Protein AF-A0A117SUA2-F1 (afdb_monomer)

Sequence (111 aa):
MLLMPLYMLAGLMVLIHVFGSYLGFRGLAVPRRIGVIISIYESLFYFIVLLVLYGSPITALLIAFALIHWAGAYAYIKGYLGKHSSRTRLRMYGLYEAVELSFILIILLYL

Nearest PDB structures (foldseek):
  8a3k-assembly1_UNK  TM=5.990E-01  e=7.443E+00  synthetic construct
  2rld-assembly1_B  TM=5.486E-01  e=8.249E+00  Bacteroides thetaiotaomicron VPI-5482

pLDDT: mean 85.17, std 9.16, range [57.06, 97.19]

Radius of gyration: 14.44 Å; Cα contacts (8 Å, |Δi|>4): 107; chains: 1; bounding box: 34×22×39 Å

Secondary structure (DSSP, 8-state):
-TTHHHHHHHHHHHHHHHHHHHHHHTT-SSSTTHHHHHHHHHHHHHHHHHHS-TTSTHHHHHHHHHHHHHHHHHHHHHTTTTTTS-HHHHHHHHHHHHHHHHHHHHHHHT-

Foldseek 3Di:
DLCPLLLVLLVVQLVVLVVQLVCLCVVNDPPNPVSNVVSVVSNVLSVVLNVDDPDDCNLVVLVVLLVVLVVQLVCLQVCVVVVPDPNVVSNVSSVVSVVVSVSSVSSSVSD

Structure (mmCIF, N/CA/C/O backbone):
data_AF-A0A117SUA2-F1
#
_entry.id   AF-A0A117SUA2-F1
#
loop_
_atom_site.group_PDB
_atom_site.id
_atom_site.type_symbol
_atom_site.label_atom_id
_atom_site.label_alt_id
_atom_site.label_comp_id
_atom_site.label_asym_id
_atom_site.label_entity_id
_atom_site.label_seq_id
_atom_site.pdbx_PDB_ins_code
_atom_site.Cartn_x
_atom_site.Cartn_y
_atom_site.Cartn_z
_atom_site.occupancy
_atom_site.B_iso_or_equiv
_atom_site.auth_seq_id
_atom_site.auth_comp_id
_atom_site.auth_asym_id
_atom_site.auth_atom_id
_atom_site.pdbx_PDB_model_num
ATOM 1 N N . MET A 1 1 ? 10.126 9.400 -21.442 1.00 57.06 1 MET A N 1
ATOM 2 C CA . MET A 1 1 ? 9.281 10.253 -20.568 1.00 57.06 1 MET A CA 1
ATOM 3 C C . MET A 1 1 ? 8.140 9.502 -19.870 1.00 57.06 1 MET A C 1
ATOM 5 O O . MET A 1 1 ? 7.681 9.999 -18.855 1.00 57.06 1 MET A O 1
ATOM 9 N N . LEU A 1 2 ? 7.717 8.312 -20.328 1.00 66.06 2 LEU A N 1
ATOM 10 C CA . LEU A 1 2 ? 6.589 7.565 -19.733 1.00 66.06 2 LEU A CA 1
ATOM 11 C C . LEU A 1 2 ? 6.882 6.870 -18.384 1.00 66.06 2 LEU A C 1
ATOM 13 O O . LEU A 1 2 ? 5.948 6.513 -17.684 1.00 66.06 2 LEU A O 1
ATOM 17 N N . LEU A 1 3 ? 8.153 6.718 -17.989 1.00 72.50 3 LEU A N 1
ATOM 18 C CA . LEU A 1 3 ? 8.536 6.046 -16.735 1.00 72.50 3 LEU A CA 1
ATOM 19 C C . LEU A 1 3 ? 8.633 6.991 -15.524 1.00 72.50 3 LEU A C 1
ATOM 21 O O . LEU A 1 3 ? 8.681 6.540 -14.387 1.00 72.50 3 LEU A O 1
ATOM 25 N N . MET A 1 4 ? 8.660 8.312 -15.733 1.00 79.00 4 MET A N 1
ATOM 26 C CA . MET A 1 4 ? 8.769 9.269 -14.623 1.00 79.00 4 MET A CA 1
ATOM 27 C C . MET A 1 4 ? 7.574 9.186 -13.649 1.00 79.00 4 MET A C 1
ATOM 29 O O . MET A 1 4 ? 7.816 9.135 -12.444 1.00 79.00 4 MET A O 1
ATOM 33 N N . PRO A 1 5 ? 6.311 9.076 -14.118 1.00 80.88 5 PRO A N 1
ATOM 34 C CA . PRO A 1 5 ? 5.167 8.861 -13.229 1.00 80.88 5 PRO A CA 1
ATOM 35 C C . PRO A 1 5 ? 5.250 7.550 -12.434 1.00 80.88 5 PRO A C 1
ATOM 37 O O . PRO A 1 5 ? 4.904 7.539 -11.256 1.00 80.88 5 PRO A O 1
ATOM 40 N N . LEU A 1 6 ? 5.758 6.473 -13.050 1.00 82.00 6 LEU A N 1
ATOM 41 C CA . LEU A 1 6 ? 5.981 5.177 -12.400 1.00 82.00 6 LEU A CA 1
ATOM 42 C C . LEU A 1 6 ? 6.937 5.321 -11.207 1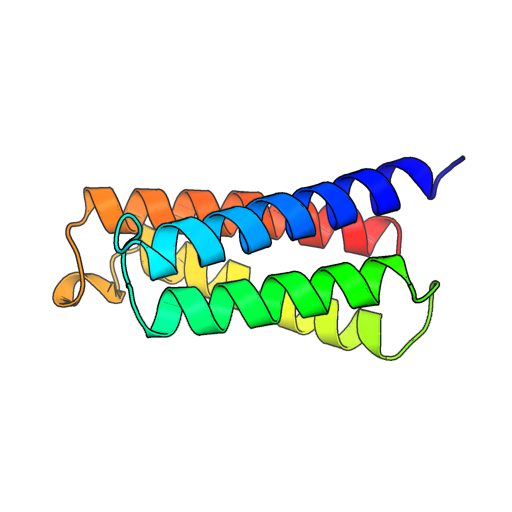.00 82.00 6 LEU A C 1
ATOM 44 O O . LEU A 1 6 ? 6.589 4.940 -10.090 1.00 82.00 6 LEU A O 1
ATOM 48 N N . TYR A 1 7 ? 8.110 5.927 -11.420 1.00 84.50 7 TYR A N 1
ATOM 49 C CA . TYR A 1 7 ? 9.093 6.128 -10.351 1.00 84.50 7 TYR A CA 1
ATOM 50 C C . TYR A 1 7 ? 8.581 7.055 -9.246 1.00 84.50 7 TYR A C 1
ATOM 52 O O . TYR A 1 7 ? 8.840 6.812 -8.069 1.00 84.50 7 TYR A O 1
ATOM 60 N N . MET A 1 8 ? 7.826 8.099 -9.598 1.00 88.00 8 MET A N 1
ATOM 61 C CA . MET A 1 8 ? 7.228 8.997 -8.607 1.00 88.00 8 MET A CA 1
ATOM 62 C C . MET A 1 8 ? 6.199 8.278 -7.733 1.00 88.00 8 MET A C 1
ATOM 64 O O . MET A 1 8 ? 6.229 8.434 -6.514 1.00 88.00 8 MET A O 1
ATOM 68 N N . LEU A 1 9 ? 5.314 7.476 -8.331 1.00 88.25 9 LEU A N 1
ATOM 69 C CA . LEU A 1 9 ? 4.293 6.729 -7.595 1.00 88.25 9 LEU A CA 1
ATOM 70 C C . LEU A 1 9 ? 4.908 5.635 -6.727 1.00 88.25 9 LEU A C 1
ATOM 72 O O . LEU A 1 9 ? 4.605 5.571 -5.541 1.00 88.25 9 LEU A O 1
ATOM 76 N N . ALA A 1 10 ? 5.814 4.822 -7.269 1.00 87.31 10 ALA A N 1
ATOM 77 C CA . ALA A 1 10 ? 6.490 3.797 -6.480 1.00 87.31 10 ALA A CA 1
ATOM 78 C C . ALA A 1 10 ? 7.332 4.421 -5.348 1.00 87.31 10 ALA A C 1
ATOM 80 O O . ALA A 1 10 ? 7.293 3.937 -4.219 1.00 87.31 10 ALA A O 1
ATOM 81 N N . GLY A 1 11 ? 8.006 5.551 -5.594 1.00 89.38 11 GLY A N 1
ATOM 82 C CA . GLY A 1 11 ? 8.723 6.309 -4.563 1.00 89.38 11 GLY A CA 1
ATOM 83 C C . GLY A 1 11 ? 7.803 6.862 -3.476 1.00 89.38 11 GLY A C 1
ATOM 84 O O . GLY A 1 11 ? 8.107 6.741 -2.289 1.00 89.38 11 GLY A O 1
ATOM 85 N N . LEU A 1 12 ? 6.648 7.410 -3.859 1.00 92.44 12 LEU A N 1
ATOM 86 C CA . LEU A 1 12 ? 5.624 7.849 -2.914 1.00 92.44 12 LEU A CA 1
ATOM 87 C C . LEU A 1 12 ? 5.120 6.680 -2.058 1.00 92.44 12 LEU A C 1
ATOM 89 O O . LEU A 1 12 ? 5.006 6.828 -0.842 1.00 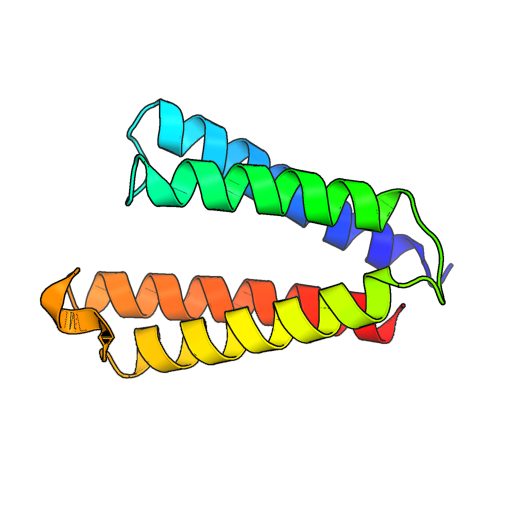92.44 12 LEU A O 1
ATOM 93 N N . MET A 1 13 ? 4.878 5.518 -2.666 1.00 92.19 13 MET A N 1
ATOM 94 C CA . MET A 1 13 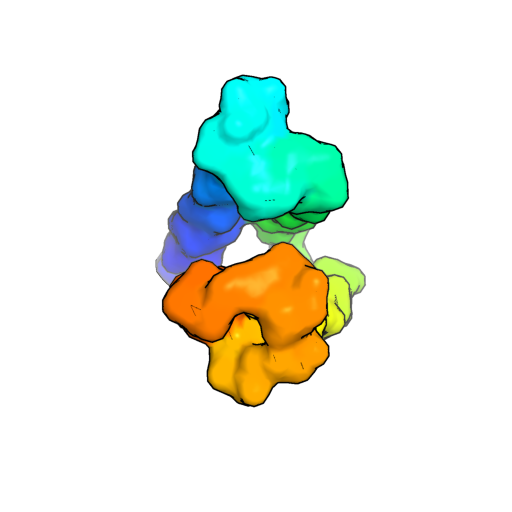? 4.452 4.317 -1.948 1.00 92.19 13 MET A CA 1
ATOM 95 C C . MET A 1 13 ? 5.506 3.861 -0.943 1.00 92.19 13 MET A C 1
ATOM 97 O O . MET A 1 13 ? 5.159 3.612 0.209 1.00 92.19 13 MET A O 1
ATOM 101 N N . VAL A 1 14 ? 6.791 3.847 -1.312 1.00 92.50 14 VAL A N 1
ATOM 102 C CA . VAL A 1 14 ? 7.876 3.580 -0.352 1.00 92.50 14 VAL A CA 1
ATOM 103 C C . VAL A 1 14 ? 7.803 4.550 0.828 1.00 92.50 14 VAL A C 1
ATOM 105 O O . VAL A 1 14 ? 7.832 4.116 1.976 1.00 92.50 14 VAL A O 1
ATOM 108 N N . LEU A 1 15 ? 7.666 5.855 0.579 1.00 92.94 15 LEU A N 1
ATOM 109 C CA . LEU A 1 15 ? 7.633 6.862 1.645 1.00 92.94 15 LEU A CA 1
ATOM 110 C C . LEU A 1 15 ? 6.436 6.694 2.587 1.00 92.94 15 LEU A C 1
ATOM 112 O O . LEU A 1 15 ? 6.614 6.752 3.805 1.00 92.94 15 LEU A O 1
ATOM 116 N N . ILE A 1 16 ? 5.238 6.469 2.042 1.00 91.06 16 ILE A N 1
ATOM 117 C CA . ILE A 1 16 ? 4.017 6.266 2.835 1.00 91.06 16 ILE A CA 1
ATOM 118 C C . ILE A 1 16 ? 4.180 5.051 3.749 1.00 91.06 16 ILE A C 1
ATOM 120 O O . ILE A 1 16 ? 3.897 5.147 4.942 1.00 91.06 16 ILE A O 1
ATOM 124 N N . HIS A 1 17 ? 4.716 3.948 3.231 1.00 90.19 17 HIS A N 1
ATOM 125 C CA . HIS A 1 17 ? 4.886 2.716 3.995 1.00 90.19 17 HIS A CA 1
ATOM 126 C C . HIS A 1 17 ? 6.062 2.773 4.978 1.00 90.19 17 HIS A C 1
ATOM 128 O O . HIS A 1 17 ? 5.975 2.233 6.082 1.00 90.19 17 HIS A O 1
ATOM 134 N N . VAL A 1 18 ? 7.149 3.477 4.663 1.00 90.19 18 VAL A N 1
ATOM 135 C CA . VAL A 1 18 ? 8.234 3.711 5.629 1.00 90.19 18 VAL A CA 1
ATOM 136 C C . VAL A 1 18 ? 7.719 4.565 6.785 1.00 90.19 18 VAL A C 1
ATOM 138 O O . VAL A 1 18 ? 7.949 4.245 7.955 1.00 90.19 18 VAL A O 1
ATOM 141 N N . PHE A 1 19 ? 6.972 5.627 6.478 1.00 88.12 19 PHE A N 1
ATOM 142 C CA . PHE A 1 19 ? 6.383 6.491 7.494 1.00 88.12 19 PHE A CA 1
ATOM 143 C C . PHE A 1 19 ? 5.314 5.758 8.313 1.00 88.12 19 PHE A C 1
ATOM 145 O O . PHE A 1 19 ? 5.314 5.849 9.542 1.00 88.12 19 PHE A O 1
ATOM 152 N N . GLY A 1 20 ? 4.463 4.966 7.660 1.00 82.94 20 GLY A N 1
ATOM 153 C CA . GLY A 1 20 ? 3.481 4.088 8.296 1.00 82.94 20 GLY A CA 1
ATOM 154 C C . GLY A 1 20 ? 4.132 3.096 9.259 1.00 82.94 20 GLY A C 1
ATOM 155 O O . GLY A 1 20 ? 3.719 3.001 10.417 1.00 82.94 20 GLY A O 1
ATOM 156 N N . SER A 1 21 ? 5.221 2.448 8.838 1.00 83.19 21 SER A N 1
ATOM 157 C CA . SER A 1 21 ? 6.025 1.551 9.678 1.00 83.19 21 SER A CA 1
ATOM 158 C C . SER A 1 21 ? 6.590 2.280 10.895 1.00 83.19 21 SER A C 1
ATOM 160 O O . SER A 1 21 ? 6.437 1.820 12.026 1.00 83.19 21 SER A O 1
ATOM 162 N N . TYR A 1 22 ? 7.202 3.449 10.689 1.00 84.69 22 TYR A N 1
ATOM 163 C CA . TYR A 1 22 ? 7.771 4.271 11.758 1.00 84.69 22 TYR A CA 1
ATOM 164 C C . TYR A 1 22 ? 6.718 4.714 12.784 1.00 84.69 22 TYR A C 1
ATOM 166 O O . TYR A 1 22 ? 6.918 4.566 13.994 1.00 84.69 22 TYR A O 1
ATOM 174 N N . LEU A 1 23 ? 5.569 5.212 12.321 1.00 82.69 23 LEU A N 1
ATOM 175 C CA . LEU A 1 23 ? 4.449 5.566 13.193 1.00 82.69 23 LEU A CA 1
ATOM 176 C C . LEU A 1 23 ? 3.880 4.339 13.912 1.00 82.69 23 LEU A C 1
ATOM 178 O O . LEU A 1 23 ? 3.526 4.421 15.092 1.00 82.69 23 LEU A O 1
ATOM 182 N N . GLY A 1 24 ? 3.823 3.192 13.236 1.00 79.00 24 GLY A N 1
ATOM 183 C CA . GLY A 1 24 ? 3.402 1.922 13.815 1.00 79.00 24 GLY A CA 1
ATOM 184 C C . GLY A 1 24 ? 4.331 1.438 14.929 1.00 79.00 24 GLY A C 1
ATOM 185 O O . GLY A 1 24 ? 3.835 1.062 15.993 1.00 79.00 24 GLY A O 1
ATOM 186 N N . PHE A 1 25 ? 5.654 1.552 14.765 1.00 80.94 25 PHE A N 1
ATOM 187 C CA . PHE A 1 25 ? 6.638 1.267 15.821 1.00 80.94 25 PHE A CA 1
ATOM 188 C C . PHE A 1 25 ? 6.478 2.184 17.033 1.00 80.94 25 PHE A C 1
ATOM 190 O O . PHE A 1 25 ? 6.567 1.732 18.173 1.00 80.94 25 PHE A O 1
ATOM 197 N N . ARG A 1 26 ? 6.168 3.465 16.802 1.00 81.88 26 ARG A N 1
ATOM 198 C CA . ARG A 1 26 ? 5.820 4.424 17.868 1.00 81.88 26 ARG A CA 1
ATOM 199 C C . ARG A 1 26 ? 4.448 4.173 18.477 1.00 81.88 26 ARG A C 1
ATOM 201 O O . ARG A 1 26 ? 4.044 4.835 19.430 1.00 81.88 26 ARG A O 1
ATOM 208 N N . GLY A 1 27 ? 3.720 3.211 17.928 1.00 72.62 27 GLY A N 1
ATOM 209 C CA . GLY A 1 27 ? 2.434 2.813 18.427 1.00 72.62 27 GLY A CA 1
ATOM 210 C C . GLY A 1 27 ? 1.317 3.812 18.147 1.00 72.62 27 GLY A C 1
ATOM 211 O O . GLY A 1 27 ? 0.302 3.776 18.846 1.00 72.62 27 GLY A O 1
ATOM 212 N N . LEU A 1 28 ? 1.529 4.682 17.162 1.00 74.19 28 LEU A N 1
ATOM 213 C CA . LEU A 1 28 ? 0.619 5.737 16.720 1.00 74.19 28 LEU A CA 1
ATOM 214 C C . LEU A 1 28 ? -0.286 5.273 15.567 1.00 74.19 28 LEU A C 1
ATOM 216 O O . LEU A 1 28 ? -1.257 5.951 15.251 1.00 74.19 28 LEU A O 1
ATOM 220 N N . ALA A 1 29 ? -0.007 4.103 14.980 1.00 66.44 29 ALA A N 1
ATOM 221 C CA . ALA A 1 29 ? -0.852 3.453 13.983 1.00 66.44 29 ALA A CA 1
ATOM 222 C C . ALA A 1 29 ? -1.500 2.170 14.536 1.00 66.44 29 ALA A C 1
ATOM 224 O O . ALA A 1 29 ? -0.915 1.423 15.327 1.00 66.44 29 ALA A O 1
ATOM 225 N N . VAL A 1 30 ? -2.731 1.907 14.104 1.00 57.47 30 VAL A N 1
ATOM 226 C CA . VAL A 1 30 ? -3.435 0.636 14.324 1.00 57.47 30 VAL A CA 1
ATOM 227 C C . VAL A 1 30 ? -3.258 -0.204 13.049 1.00 57.47 30 VAL A C 1
ATOM 229 O O . VAL A 1 30 ? -3.331 0.374 11.970 1.00 57.47 30 VAL A O 1
ATOM 232 N N . PRO A 1 31 ? -3.038 -1.531 13.098 1.00 64.38 31 PRO A N 1
ATOM 233 C CA . PRO A 1 31 ? -2.633 -2.373 14.224 1.00 64.38 31 PRO A CA 1
ATOM 234 C C . PRO A 1 31 ? -1.098 -2.404 14.413 1.00 64.38 31 PRO A C 1
ATOM 236 O O . PRO A 1 31 ? -0.357 -2.759 13.503 1.00 64.38 31 PRO A O 1
ATOM 239 N N . ARG A 1 32 ? -0.615 -2.120 15.636 1.00 65.88 32 ARG A N 1
ATOM 240 C CA . ARG A 1 32 ? 0.816 -1.903 15.967 1.00 65.88 32 ARG A CA 1
ATOM 241 C C . ARG A 1 32 ? 1.808 -2.991 15.536 1.00 65.88 32 ARG A C 1
ATOM 243 O O . ARG A 1 32 ? 2.962 -2.674 15.302 1.00 65.88 32 ARG A O 1
ATOM 250 N N . ARG A 1 33 ? 1.420 -4.271 15.532 1.00 71.44 33 ARG A N 1
ATOM 251 C CA . ARG A 1 33 ? 2.363 -5.380 15.273 1.00 71.44 33 ARG A CA 1
ATOM 252 C C . ARG A 1 33 ? 2.300 -5.854 13.830 1.00 71.44 33 ARG A C 1
ATOM 254 O O . ARG A 1 33 ? 3.267 -5.724 13.095 1.00 71.44 33 ARG A O 1
ATOM 261 N N . ILE A 1 34 ? 1.141 -6.365 13.428 1.00 78.19 34 ILE A N 1
ATOM 262 C CA . ILE A 1 34 ? 0.946 -6.903 12.079 1.00 78.19 34 ILE A CA 1
ATOM 263 C C . ILE A 1 34 ? 1.027 -5.782 11.037 1.00 78.19 34 ILE A C 1
ATOM 265 O O . ILE A 1 34 ? 1.679 -5.963 10.018 1.00 78.19 34 ILE A O 1
ATOM 269 N N . GLY A 1 35 ? 0.466 -4.603 11.329 1.00 76.50 35 GLY A N 1
ATOM 270 C CA . GLY A 1 35 ? 0.509 -3.462 10.414 1.00 76.50 35 GLY A CA 1
ATOM 271 C C . GLY A 1 35 ? 1.928 -2.960 10.158 1.00 76.50 35 GLY A C 1
ATOM 272 O O . GLY A 1 35 ? 2.242 -2.603 9.035 1.00 76.50 35 GLY A O 1
ATOM 273 N N . VAL A 1 36 ? 2.818 -3.007 11.155 1.00 82.69 36 VAL A N 1
ATOM 274 C CA . VAL A 1 36 ? 4.232 -2.644 10.958 1.00 82.69 36 VAL A CA 1
ATOM 275 C C . VAL A 1 36 ? 4.944 -3.646 10.054 1.00 82.69 36 VAL A C 1
ATOM 277 O O . VAL A 1 36 ? 5.674 -3.238 9.163 1.00 82.69 36 VAL A O 1
ATOM 280 N N . ILE A 1 37 ? 4.724 -4.948 10.254 1.00 85.62 37 ILE A N 1
ATOM 281 C CA . ILE A 1 37 ? 5.345 -5.987 9.416 1.00 85.62 37 ILE A CA 1
ATOM 282 C C . ILE A 1 37 ? 4.881 -5.852 7.963 1.00 85.62 37 ILE A C 1
ATOM 284 O O . ILE A 1 37 ? 5.712 -5.875 7.059 1.00 85.62 37 ILE A O 1
ATOM 288 N N . ILE A 1 38 ? 3.573 -5.672 7.758 1.00 85.19 38 ILE A N 1
ATOM 289 C CA . ILE A 1 38 ? 2.966 -5.444 6.440 1.00 85.19 38 ILE A CA 1
ATOM 290 C C . ILE A 1 38 ? 3.569 -4.193 5.793 1.00 85.19 38 ILE A C 1
ATOM 292 O O . ILE A 1 38 ? 4.116 -4.275 4.700 1.00 85.19 38 ILE A O 1
ATOM 296 N N . SER A 1 39 ? 3.611 -3.084 6.531 1.00 85.50 39 SER A N 1
ATOM 297 C CA . SER A 1 39 ? 4.127 -1.811 6.033 1.00 85.50 39 SER A CA 1
ATOM 298 C C . SER A 1 39 ? 5.629 -1.865 5.702 1.00 85.50 39 SER A C 1
ATOM 300 O O . SER A 1 39 ? 6.073 -1.232 4.745 1.00 85.50 39 SER A O 1
ATOM 302 N N . ILE A 1 40 ? 6.441 -2.642 6.428 1.00 86.94 40 ILE A N 1
ATOM 303 C CA . ILE A 1 40 ? 7.855 -2.867 6.074 1.00 86.94 40 ILE A CA 1
ATOM 304 C C . ILE A 1 40 ? 7.955 -3.699 4.798 1.00 86.94 40 ILE A C 1
ATOM 306 O O . ILE A 1 40 ? 8.723 -3.354 3.900 1.00 86.94 40 ILE A O 1
ATOM 310 N N . TYR A 1 41 ? 7.190 -4.788 4.718 1.00 90.38 41 TYR A N 1
ATOM 311 C CA . TYR A 1 41 ? 7.150 -5.641 3.536 1.00 90.38 41 TYR A CA 1
ATOM 312 C C . TYR A 1 41 ? 6.754 -4.837 2.288 1.00 90.38 41 TYR A C 1
ATOM 314 O O . TYR A 1 41 ? 7.438 -4.915 1.272 1.00 90.38 41 TYR A O 1
ATOM 322 N N . GLU A 1 42 ? 5.724 -3.999 2.385 1.00 89.69 42 GLU A N 1
ATOM 323 C CA . GLU A 1 42 ? 5.274 -3.112 1.310 1.00 89.69 42 GLU A CA 1
ATOM 324 C C . GLU A 1 42 ? 6.336 -2.088 0.921 1.00 89.69 42 GLU A C 1
ATOM 326 O O . GLU A 1 42 ? 6.607 -1.905 -0.265 1.00 89.69 42 GLU A O 1
ATOM 331 N N . SER A 1 43 ? 7.010 -1.480 1.903 1.00 89.31 43 SER A N 1
ATOM 332 C CA . SER A 1 43 ? 8.128 -0.563 1.642 1.00 89.31 43 SER A CA 1
ATOM 333 C C . SER A 1 43 ? 9.215 -1.235 0.801 1.00 89.31 43 SER A C 1
ATOM 335 O O . SER A 1 43 ? 9.685 -0.667 -0.183 1.00 89.31 43 SER A O 1
ATOM 337 N N . LEU A 1 44 ? 9.607 -2.456 1.175 1.00 89.81 44 LEU A N 1
ATOM 338 C CA . LEU A 1 44 ? 10.614 -3.230 0.451 1.00 89.81 44 LEU A CA 1
ATOM 339 C C . LEU A 1 44 ? 10.116 -3.642 -0.933 1.00 89.81 44 LEU A C 1
ATOM 341 O O . LEU A 1 44 ? 10.869 -3.557 -1.900 1.00 89.81 44 LEU A O 1
ATOM 345 N N . PHE A 1 45 ? 8.852 -4.047 -1.041 1.00 89.50 45 PHE A N 1
ATOM 346 C CA . PHE A 1 45 ? 8.241 -4.429 -2.306 1.00 89.50 45 PHE A CA 1
ATOM 347 C C . PHE A 1 45 ? 8.260 -3.272 -3.310 1.00 89.50 45 PHE A C 1
ATOM 349 O O . PHE A 1 45 ? 8.800 -3.425 -4.404 1.00 89.50 45 PHE A O 1
ATOM 356 N N . TYR A 1 46 ? 7.769 -2.089 -2.931 1.00 87.12 46 TYR A N 1
ATOM 357 C CA . TYR A 1 46 ? 7.792 -0.921 -3.817 1.00 87.12 46 TYR A CA 1
ATOM 358 C C . TYR A 1 46 ? 9.208 -0.412 -4.093 1.00 87.12 46 TYR A C 1
ATOM 360 O O . TYR A 1 46 ? 9.479 0.075 -5.190 1.00 87.12 46 TYR A O 1
ATOM 368 N N . PHE A 1 47 ? 10.139 -0.571 -3.149 1.00 86.81 47 PHE A N 1
ATOM 369 C CA . PHE A 1 47 ? 11.547 -0.271 -3.397 1.00 86.81 47 PHE A CA 1
ATOM 370 C C . PHE A 1 47 ? 12.142 -1.201 -4.461 1.00 86.81 47 PHE A C 1
ATOM 372 O O . PHE A 1 47 ? 12.857 -0.744 -5.345 1.00 86.81 47 PHE A O 1
ATOM 379 N N . ILE A 1 48 ? 11.798 -2.490 -4.445 1.00 86.38 48 ILE A N 1
ATOM 380 C CA . ILE A 1 48 ? 12.198 -3.434 -5.497 1.00 86.38 48 ILE A CA 1
ATOM 381 C C . ILE A 1 48 ? 11.547 -3.064 -6.839 1.00 86.38 48 ILE A C 1
ATOM 383 O O . ILE A 1 48 ? 12.228 -3.089 -7.863 1.00 86.38 48 ILE A O 1
ATOM 387 N N . VAL A 1 49 ? 10.273 -2.654 -6.846 1.00 84.31 49 VAL A N 1
ATOM 388 C CA . VAL A 1 49 ? 9.583 -2.156 -8.055 1.00 84.31 49 VAL A CA 1
ATOM 389 C C . VAL A 1 49 ? 10.308 -0.945 -8.661 1.00 84.31 49 VAL A C 1
ATOM 391 O O . VAL A 1 49 ? 10.392 -0.845 -9.880 1.00 84.31 49 VAL A O 1
ATOM 394 N N . LEU A 1 50 ? 10.889 -0.052 -7.849 1.00 82.19 50 LEU A N 1
ATOM 395 C CA . LEU A 1 50 ? 11.714 1.060 -8.352 1.00 82.19 50 LEU A CA 1
ATOM 396 C C . LEU A 1 50 ? 12.998 0.597 -9.050 1.00 82.19 50 LEU A C 1
ATOM 398 O O . LEU A 1 50 ? 13.483 1.281 -9.950 1.00 82.19 50 LEU A O 1
ATOM 402 N N . LEU A 1 51 ? 13.579 -0.518 -8.607 1.00 81.06 51 LEU A N 1
ATOM 403 C CA . LEU A 1 51 ? 14.887 -0.985 -9.067 1.00 81.06 51 LEU A CA 1
ATOM 404 C C . LEU A 1 51 ? 14.815 -1.888 -10.300 1.00 81.06 51 LEU A C 1
ATOM 406 O O . LEU A 1 51 ? 15.812 -2.013 -11.012 1.00 81.06 51 LEU A O 1
ATOM 410 N N . VAL A 1 52 ? 13.675 -2.531 -10.556 1.00 71.62 52 VAL A N 1
ATOM 411 C CA . VAL A 1 52 ? 13.555 -3.541 -11.612 1.00 71.62 52 VAL A CA 1
ATOM 412 C C . VAL A 1 52 ? 12.646 -3.058 -12.740 1.00 71.62 52 VAL A C 1
ATOM 414 O O . VAL A 1 52 ? 11.520 -2.625 -12.521 1.00 71.62 52 VAL A O 1
ATOM 417 N N . LEU A 1 53 ? 13.155 -3.149 -13.971 1.00 60.62 53 LEU A N 1
ATOM 418 C CA . LEU A 1 53 ? 12.459 -2.742 -15.192 1.00 60.62 53 LEU A CA 1
ATOM 419 C C . LEU A 1 53 ? 11.417 -3.778 -15.671 1.00 60.62 53 LEU A C 1
ATOM 421 O O . LEU A 1 53 ? 11.449 -4.953 -15.298 1.00 60.62 53 LEU A O 1
ATOM 425 N N . TYR A 1 54 ? 10.517 -3.281 -16.526 1.00 59.59 54 TYR A N 1
ATOM 426 C CA . TYR A 1 54 ? 9.465 -3.958 -17.302 1.00 59.59 54 TYR A CA 1
ATOM 427 C C . TYR A 1 54 ? 9.752 -5.426 -17.674 1.00 59.59 54 TYR A C 1
ATOM 429 O O . TYR A 1 54 ? 10.824 -5.746 -18.189 1.00 59.59 54 TYR A O 1
ATOM 437 N N . GLY A 1 55 ? 8.756 -6.305 -17.492 1.00 60.28 55 GLY A N 1
ATOM 438 C CA . GLY A 1 55 ? 8.785 -7.701 -17.964 1.00 60.28 55 GLY A CA 1
ATOM 439 C C . GLY A 1 55 ? 9.416 -8.732 -17.016 1.00 60.28 55 GLY A C 1
ATOM 440 O O . GLY A 1 55 ? 9.620 -9.880 -17.407 1.00 60.28 55 GLY A O 1
ATOM 441 N N . SER A 1 56 ? 9.725 -8.353 -15.773 1.00 68.50 56 SER A N 1
ATOM 442 C CA . SER A 1 56 ? 10.256 -9.264 -14.749 1.00 68.50 56 SER A CA 1
ATOM 443 C C . SER A 1 56 ? 9.137 -9.987 -13.962 1.00 68.50 56 SER A C 1
ATOM 445 O O . SER A 1 56 ? 7.976 -9.574 -14.021 1.00 68.50 56 SER A O 1
ATOM 447 N N . PRO A 1 57 ? 9.447 -11.028 -13.155 1.00 79.94 57 PRO A N 1
ATOM 448 C CA . PRO A 1 57 ? 8.478 -11.694 -12.267 1.00 79.94 57 PRO A CA 1
ATOM 449 C C . PRO A 1 57 ? 7.697 -10.753 -11.330 1.00 79.94 57 PRO A C 1
ATOM 451 O O . PRO A 1 57 ? 6.668 -11.135 -10.774 1.00 79.94 57 PRO A O 1
ATOM 454 N N . ILE A 1 58 ? 8.161 -9.512 -11.170 1.00 81.56 58 ILE A N 1
ATOM 455 C CA . ILE A 1 58 ? 7.515 -8.475 -10.365 1.00 81.56 58 ILE A CA 1
ATOM 456 C C . ILE A 1 58 ? 6.147 -8.080 -10.918 1.00 81.56 58 ILE A C 1
ATOM 458 O O . ILE A 1 58 ? 5.269 -7.775 -10.117 1.00 81.56 58 ILE A O 1
ATOM 462 N N . THR A 1 59 ? 5.902 -8.153 -12.231 1.00 83.81 59 THR A N 1
ATOM 463 C CA . THR A 1 59 ? 4.568 -7.855 -12.784 1.00 83.81 59 THR A CA 1
ATOM 464 C C . THR A 1 5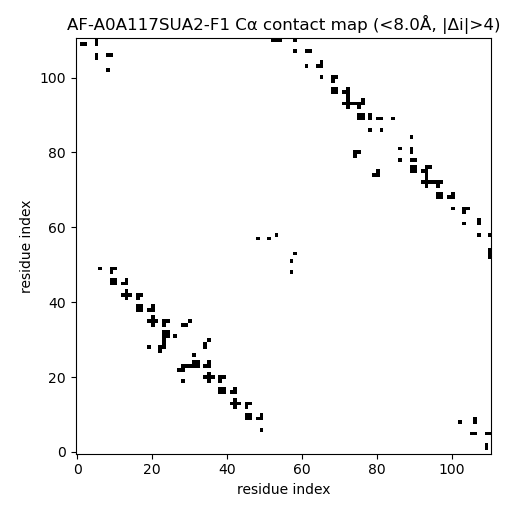9 ? 3.518 -8.828 -12.236 1.00 83.81 59 THR A C 1
ATOM 466 O O . THR A 1 59 ? 2.445 -8.406 -11.811 1.00 83.81 59 THR A O 1
ATOM 469 N N . ALA A 1 60 ? 3.839 -10.125 -12.150 1.00 86.38 60 ALA A N 1
ATOM 470 C CA . ALA A 1 60 ? 2.939 -11.121 -11.562 1.00 86.38 60 ALA A CA 1
ATOM 471 C C . ALA A 1 60 ? 2.698 -10.865 -10.063 1.00 86.38 60 ALA A C 1
ATOM 473 O O . ALA A 1 60 ? 1.569 -10.990 -9.584 1.00 86.38 60 ALA A O 1
ATOM 474 N N . LEU A 1 61 ? 3.739 -10.454 -9.332 1.00 88.38 61 LEU A N 1
ATOM 475 C CA . LEU A 1 61 ? 3.613 -10.080 -7.923 1.00 88.38 61 LEU A CA 1
ATOM 476 C C . LEU A 1 61 ? 2.765 -8.815 -7.736 1.00 88.38 61 LEU A C 1
ATOM 478 O O . LEU A 1 61 ? 1.923 -8.798 -6.846 1.00 88.38 61 LEU A O 1
ATOM 482 N N . LEU A 1 62 ? 2.918 -7.795 -8.588 1.00 89.19 62 LEU A N 1
ATOM 483 C CA . LEU A 1 62 ? 2.092 -6.581 -8.580 1.00 89.19 62 LEU A CA 1
ATOM 484 C C . LEU A 1 62 ? 0.619 -6.888 -8.861 1.00 89.19 62 LEU A C 1
ATOM 486 O O . LEU A 1 62 ? -0.250 -6.319 -8.206 1.00 89.19 62 LEU A O 1
ATOM 490 N N . ILE A 1 63 ? 0.328 -7.814 -9.780 1.00 91.00 63 ILE A N 1
ATOM 491 C CA . ILE A 1 63 ? -1.045 -8.277 -10.033 1.00 91.00 63 ILE A CA 1
ATOM 492 C C . ILE A 1 63 ? -1.623 -8.939 -8.779 1.00 91.00 63 ILE A C 1
ATOM 494 O O . ILE A 1 63 ? -2.733 -8.605 -8.364 1.00 91.00 63 ILE A O 1
ATOM 498 N N . ALA A 1 64 ? -0.876 -9.841 -8.136 1.00 91.94 64 ALA A N 1
ATOM 499 C CA . ALA A 1 64 ? -1.307 -10.435 -6.871 1.00 91.94 64 ALA A CA 1
ATOM 500 C C . ALA A 1 64 ? -1.525 -9.359 -5.791 1.00 91.94 64 ALA A C 1
ATOM 502 O O . ALA A 1 64 ? -2.505 -9.414 -5.049 1.00 91.94 64 ALA A O 1
ATOM 503 N N . PHE A 1 65 ? -0.662 -8.342 -5.754 1.00 92.38 65 PHE A N 1
ATOM 504 C CA . PHE A 1 65 ? -0.770 -7.215 -4.834 1.00 92.38 65 PHE A CA 1
ATOM 505 C C . PHE A 1 65 ? -2.037 -6.389 -5.051 1.00 92.38 65 PHE A C 1
ATOM 507 O O . PHE A 1 65 ? -2.751 -6.095 -4.090 1.00 92.38 65 PHE A O 1
ATOM 514 N N . ALA A 1 66 ? -2.375 -6.103 -6.310 1.00 94.81 66 ALA A N 1
ATOM 515 C CA . ALA A 1 66 ? -3.623 -5.447 -6.681 1.00 94.81 66 ALA A CA 1
ATOM 516 C C . ALA A 1 66 ? -4.847 -6.260 -6.225 1.00 94.81 66 ALA A C 1
ATOM 518 O O . ALA A 1 66 ? -5.794 -5.707 -5.669 1.00 94.81 66 ALA A O 1
ATOM 519 N N . LEU A 1 67 ? -4.828 -7.585 -6.407 1.00 96.62 67 LEU A N 1
ATOM 520 C CA . LEU A 1 67 ? -5.931 -8.454 -5.984 1.00 96.62 67 LEU A CA 1
ATOM 521 C C . LEU A 1 67 ? -6.120 -8.461 -4.463 1.00 96.62 67 LEU A C 1
ATOM 523 O O . LEU A 1 67 ? -7.260 -8.441 -3.994 1.00 96.62 67 LEU A O 1
ATOM 527 N N . ILE 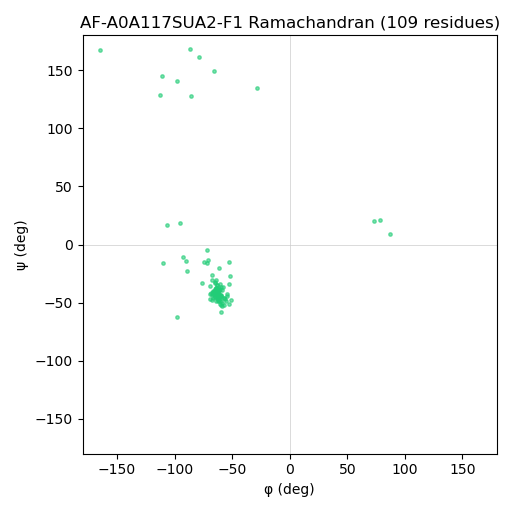A 1 68 ? -5.025 -8.456 -3.698 1.00 94.94 68 ILE A N 1
ATOM 528 C CA . ILE A 1 68 ? -5.068 -8.376 -2.232 1.00 94.94 68 ILE A CA 1
ATOM 529 C C . ILE A 1 68 ? -5.703 -7.054 -1.789 1.00 94.94 68 ILE A C 1
ATOM 531 O O . ILE A 1 68 ? -6.644 -7.088 -0.998 1.00 94.94 68 ILE A O 1
ATOM 535 N N . HIS A 1 69 ? -5.268 -5.919 -2.346 1.00 95.88 69 HIS A N 1
ATOM 536 C CA . HIS A 1 69 ? -5.822 -4.602 -2.001 1.00 95.88 69 HIS A CA 1
ATOM 537 C C . HIS A 1 69 ? -7.290 -4.474 -2.411 1.00 95.88 69 HIS A C 1
ATOM 539 O O . HIS A 1 69 ? -8.111 -3.934 -1.673 1.00 95.88 69 HIS A O 1
ATOM 545 N N . TRP A 1 70 ? -7.670 -5.027 -3.566 1.00 97.19 70 TRP A N 1
ATOM 546 C CA . TRP A 1 70 ? -9.069 -5.074 -3.987 1.00 97.19 70 TRP A CA 1
ATOM 547 C C . TRP A 1 70 ? -9.937 -5.880 -3.012 1.00 97.19 70 TRP A C 1
ATOM 549 O O . TRP A 1 70 ? -10.985 -5.399 -2.565 1.00 97.19 70 TRP A O 1
ATOM 559 N N . ALA A 1 71 ? -9.492 -7.083 -2.639 1.00 95.81 71 ALA A N 1
ATOM 560 C CA . ALA A 1 71 ? -10.196 -7.930 -1.680 1.00 95.81 71 ALA A CA 1
ATOM 561 C C . ALA A 1 71 ? -10.273 -7.272 -0.291 1.00 95.81 71 ALA A C 1
ATOM 563 O O . ALA A 1 71 ? -11.334 -7.290 0.343 1.00 95.81 71 ALA A O 1
ATOM 564 N N . GLY A 1 72 ? -9.178 -6.650 0.154 1.00 92.25 72 GLY A N 1
ATOM 565 C CA . GLY A 1 72 ? -9.085 -5.880 1.391 1.00 92.25 72 GLY A CA 1
ATOM 566 C C . GLY A 1 72 ? -10.071 -4.718 1.404 1.00 92.25 72 GLY A C 1
ATOM 567 O O . GLY A 1 72 ? -10.964 -4.681 2.256 1.00 92.25 72 GLY A O 1
ATOM 568 N N . ALA A 1 73 ? -9.986 -3.819 0.419 1.00 94.88 73 ALA A N 1
ATOM 569 C CA . ALA A 1 73 ? -10.885 -2.677 0.260 1.00 94.88 73 ALA A CA 1
ATOM 570 C C . ALA A 1 73 ? -12.360 -3.103 0.299 1.00 94.88 73 ALA A C 1
ATOM 572 O O . ALA A 1 73 ? -13.162 -2.538 1.052 1.00 94.88 73 ALA A O 1
ATOM 573 N N . TYR A 1 74 ? -12.717 -4.151 -0.449 1.00 95.62 74 TYR A N 1
ATOM 574 C CA . TYR A 1 74 ? -14.070 -4.701 -0.454 1.00 95.62 74 TYR A CA 1
ATOM 575 C C . TYR A 1 74 ? -14.505 -5.194 0.934 1.00 95.62 74 TYR A C 1
ATOM 577 O O . TYR A 1 74 ? -15.563 -4.790 1.431 1.00 95.62 74 TYR A O 1
ATOM 585 N N . ALA A 1 75 ? -13.691 -6.026 1.590 1.00 93.38 75 ALA A N 1
ATOM 586 C CA . ALA A 1 75 ? -14.001 -6.588 2.905 1.00 93.38 75 ALA A CA 1
ATOM 587 C C . ALA A 1 75 ? -14.140 -5.502 3.988 1.00 93.38 75 ALA A C 1
ATOM 589 O O . ALA A 1 75 ? -15.059 -5.560 4.816 1.00 93.38 75 ALA A O 1
ATOM 590 N N . TYR A 1 76 ? -13.271 -4.488 3.958 1.00 92.69 76 TYR A N 1
ATOM 591 C CA . TYR A 1 76 ? -13.307 -3.334 4.855 1.00 92.69 76 TYR A CA 1
ATOM 592 C C . TYR A 1 76 ? -14.572 -2.488 4.663 1.00 92.69 76 TYR A C 1
ATOM 594 O O . TYR A 1 76 ? -15.273 -2.202 5.638 1.00 92.69 76 TYR A O 1
ATOM 602 N N . ILE A 1 77 ? -14.918 -2.134 3.419 1.00 92.62 77 ILE A N 1
ATOM 603 C CA . ILE A 1 77 ? -16.098 -1.307 3.105 1.00 92.62 77 ILE A CA 1
ATOM 604 C C . ILE A 1 77 ? -17.399 -2.040 3.448 1.00 92.62 77 ILE A C 1
ATOM 606 O O . ILE A 1 77 ? -18.327 -1.432 3.998 1.00 92.62 77 ILE A O 1
ATOM 610 N N . LYS A 1 78 ? -17.473 -3.345 3.157 1.00 93.62 78 LYS A N 1
ATOM 611 C CA . LYS A 1 78 ? -18.631 -4.190 3.495 1.00 93.62 78 LYS A CA 1
ATOM 612 C C . LYS A 1 78 ? -18.744 -4.484 4.989 1.00 93.62 78 LYS A C 1
ATOM 614 O O . LYS A 1 78 ? -19.824 -4.851 5.445 1.00 93.62 78 LYS A O 1
ATOM 619 N N . GLY A 1 79 ? -17.680 -4.266 5.761 1.00 86.44 79 GLY A N 1
ATOM 620 C CA . GLY A 1 79 ? -17.681 -4.456 7.210 1.00 86.44 79 GLY A CA 1
ATOM 621 C C . GLY A 1 79 ? -17.558 -5.917 7.640 1.00 86.44 79 GLY A C 1
ATOM 622 O O . GLY A 1 79 ? -17.888 -6.239 8.779 1.00 86.44 79 GLY A O 1
ATOM 623 N N . TYR A 1 80 ? -17.047 -6.799 6.776 1.00 90.44 80 TYR A N 1
ATOM 624 C CA . TYR A 1 80 ? -16.815 -8.215 7.106 1.00 90.44 80 TYR A CA 1
ATOM 625 C C . TYR A 1 80 ? -15.821 -8.396 8.263 1.00 90.44 80 TYR A C 1
ATOM 627 O O . TYR A 1 80 ? -15.832 -9.408 8.959 1.00 90.44 80 TYR A O 1
ATOM 635 N N . LEU A 1 81 ? -15.010 -7.370 8.523 1.00 84.31 81 LEU A N 1
ATOM 636 C CA . LEU A 1 81 ? -14.046 -7.304 9.619 1.00 84.31 81 LEU A CA 1
ATOM 637 C C . LEU A 1 81 ? -14.593 -6.579 10.864 1.00 84.31 81 LEU A C 1
ATOM 639 O O . LEU A 1 81 ? -13.820 -6.176 11.732 1.00 84.31 81 LEU A O 1
ATOM 643 N N . GLY A 1 82 ? -15.920 -6.433 10.985 1.00 83.50 82 GLY A N 1
ATOM 644 C CA . GLY A 1 82 ? -16.608 -5.730 12.082 1.00 83.50 82 GLY A CA 1
ATOM 645 C C . GLY A 1 82 ? -16.211 -6.173 13.494 1.00 83.50 82 GLY A C 1
ATOM 646 O O . GLY A 1 82 ? -16.242 -5.369 14.419 1.00 83.50 82 GLY A O 1
ATOM 647 N N . LYS A 1 83 ? -15.759 -7.424 13.659 1.00 85.88 83 LYS A N 1
ATOM 648 C CA . LYS A 1 83 ? -15.257 -7.958 14.938 1.00 85.88 83 LYS A CA 1
ATOM 649 C C . LYS A 1 83 ? -13.900 -7.383 15.379 1.00 85.88 83 LYS A C 1
ATOM 651 O O . LYS A 1 83 ? -13.505 -7.580 16.522 1.00 85.88 83 LYS A O 1
ATOM 656 N N . HIS A 1 84 ? -13.174 -6.700 14.491 1.00 8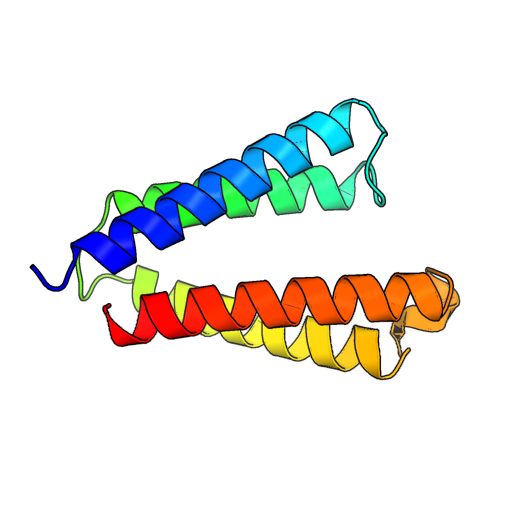1.19 84 HIS A N 1
ATOM 657 C CA . HIS A 1 84 ? -11.808 -6.214 14.729 1.00 81.19 84 HIS A CA 1
ATOM 658 C C . HIS A 1 84 ? -11.700 -4.688 14.862 1.00 81.19 84 HIS A C 1
ATOM 660 O O . HIS A 1 84 ? -10.676 -4.177 15.320 1.00 81.19 84 HIS A O 1
ATOM 666 N N . SER A 1 85 ? -12.716 -3.930 14.438 1.00 84.44 85 SER A N 1
ATOM 667 C CA . SER A 1 85 ? -12.704 -2.467 14.519 1.00 84.44 85 SER A CA 1
ATOM 668 C C . SER A 1 85 ? -14.081 -1.845 14.331 1.00 84.44 85 SER A C 1
ATOM 670 O O . SER A 1 85 ? -15.015 -2.486 13.860 1.00 84.44 85 SER A O 1
ATOM 672 N N . SER A 1 86 ? -14.195 -0.554 14.653 1.00 89.00 86 SER A N 1
ATOM 673 C CA . SER A 1 86 ? -15.420 0.208 14.411 1.00 89.00 86 SER A CA 1
ATOM 674 C C . SER A 1 86 ? -15.703 0.365 12.915 1.00 89.00 86 SER A C 1
ATOM 676 O O . SER A 1 86 ? -14.788 0.478 12.099 1.00 89.00 86 SER A O 1
ATOM 678 N N . ARG A 1 87 ? -16.987 0.450 12.548 1.00 88.81 87 ARG A N 1
ATOM 679 C CA . ARG A 1 87 ? -17.429 0.612 11.152 1.00 88.81 87 ARG A CA 1
ATOM 680 C C . ARG A 1 87 ? -16.781 1.811 10.454 1.00 88.81 87 ARG A C 1
ATOM 682 O O . ARG A 1 87 ? -16.378 1.695 9.302 1.00 88.81 87 ARG A O 1
ATOM 689 N N . THR A 1 88 ? -16.673 2.947 11.144 1.00 90.75 88 THR A N 1
ATOM 690 C CA . THR A 1 88 ? -16.019 4.152 10.614 1.00 90.75 88 THR A CA 1
ATOM 691 C C . THR A 1 88 ? -14.553 3.884 10.306 1.00 90.75 88 THR A C 1
ATOM 693 O O . THR A 1 88 ? -14.094 4.188 9.211 1.00 90.75 88 THR A O 1
ATOM 696 N N . ARG A 1 89 ? -13.830 3.253 11.238 1.00 85.50 89 ARG A N 1
ATOM 697 C CA . ARG A 1 89 ? -12.413 2.942 11.055 1.00 85.50 89 ARG A CA 1
ATOM 698 C C . ARG A 1 89 ? -12.205 1.925 9.930 1.00 85.50 89 ARG A C 1
ATOM 700 O O . ARG A 1 89 ? -11.339 2.141 9.095 1.00 85.50 89 ARG A O 1
ATOM 707 N N . LEU A 1 90 ? -13.031 0.879 9.854 1.00 87.44 90 LEU A N 1
ATOM 708 C CA . LEU A 1 90 ? -12.979 -0.094 8.756 1.00 87.44 90 LEU A CA 1
ATOM 709 C C . LEU A 1 90 ? -13.215 0.572 7.400 1.00 87.44 90 LEU A C 1
ATOM 711 O O . LEU A 1 90 ? -12.458 0.325 6.475 1.00 87.44 90 LEU A O 1
ATOM 715 N N . ARG A 1 91 ? -14.195 1.474 7.277 1.00 90.75 91 ARG A N 1
ATOM 716 C CA . ARG A 1 91 ? -14.406 2.225 6.028 1.00 90.75 91 ARG A CA 1
ATOM 717 C C . ARG A 1 91 ? -13.204 3.085 5.643 1.00 90.75 91 ARG A C 1
ATOM 719 O O . ARG A 1 91 ? -12.882 3.141 4.465 1.00 90.75 91 ARG A O 1
ATOM 726 N N . MET A 1 92 ? -12.541 3.716 6.613 1.00 90.00 92 MET A N 1
ATOM 727 C CA . MET A 1 92 ? -11.322 4.488 6.353 1.00 90.00 92 MET A CA 1
ATOM 728 C C . MET A 1 92 ? -10.178 3.598 5.852 1.00 90.00 92 MET A C 1
ATOM 730 O O . MET A 1 92 ? -9.532 3.970 4.879 1.00 90.00 92 MET A O 1
ATOM 734 N N . TYR A 1 93 ? -9.979 2.409 6.435 1.0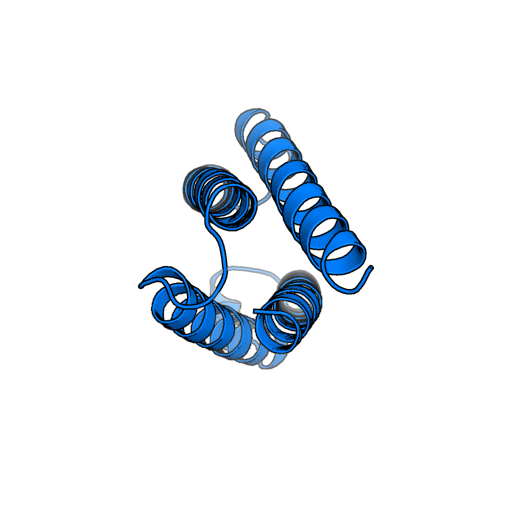0 87.19 93 TYR A N 1
ATOM 735 C CA . TYR A 1 93 ? -9.024 1.431 5.890 1.00 87.19 93 TYR A CA 1
ATOM 736 C C . TYR A 1 93 ? -9.415 0.973 4.488 1.00 87.19 93 TYR A C 1
ATOM 738 O O . TYR A 1 93 ? -8.570 0.915 3.610 1.00 87.19 93 TYR A O 1
ATOM 746 N N . GLY A 1 94 ? -10.699 0.722 4.240 1.00 91.38 94 GLY A N 1
ATOM 747 C CA . GLY A 1 94 ? -11.156 0.330 2.910 1.00 91.38 94 GLY A CA 1
ATOM 748 C C . GLY A 1 94 ? -10.937 1.407 1.845 1.00 91.38 94 GLY A C 1
ATOM 749 O O . GLY A 1 94 ? -10.622 1.081 0.706 1.00 91.38 94 GLY A O 1
ATOM 750 N N . LEU A 1 95 ? -11.069 2.686 2.208 1.00 94.25 95 LEU A N 1
ATOM 751 C CA . LEU A 1 95 ? -10.726 3.806 1.328 1.00 94.25 95 LEU A CA 1
ATOM 752 C C . LEU A 1 95 ? -9.217 3.913 1.103 1.00 94.25 95 LEU A C 1
ATOM 754 O O . LEU A 1 95 ? -8.802 4.137 -0.027 1.00 94.25 95 LEU A O 1
ATOM 758 N N . TYR A 1 96 ? -8.415 3.737 2.154 1.00 90.69 96 TYR A N 1
ATOM 759 C CA . TYR A 1 96 ? -6.955 3.703 2.056 1.00 90.69 96 TYR A CA 1
ATOM 760 C C . TYR A 1 96 ? -6.492 2.615 1.075 1.00 90.69 96 TYR A C 1
ATOM 762 O O . TYR A 1 96 ? -5.831 2.924 0.090 1.00 90.69 96 TYR A O 1
ATOM 770 N N . GLU A 1 97 ? -6.969 1.384 1.255 1.00 92.75 97 GLU A N 1
ATOM 771 C CA . GLU A 1 97 ? -6.675 0.237 0.384 1.00 92.75 97 GLU A CA 1
ATOM 772 C C . GLU A 1 97 ? -7.115 0.481 -1.069 1.00 92.75 97 GLU A C 1
ATOM 774 O O . GLU A 1 97 ?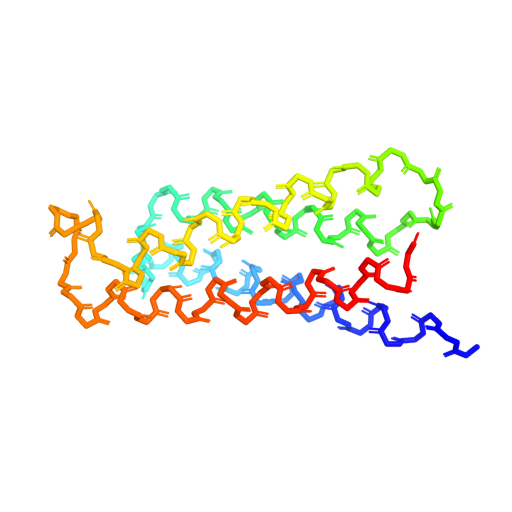 -6.431 0.095 -2.013 1.00 92.75 97 GLU A O 1
ATOM 779 N N . ALA A 1 98 ? -8.246 1.166 -1.280 1.00 95.25 98 ALA A N 1
ATOM 780 C CA . ALA A 1 98 ? -8.711 1.531 -2.618 1.00 95.25 98 ALA A CA 1
ATOM 781 C C . ALA A 1 98 ? -7.824 2.597 -3.289 1.00 95.25 98 ALA A C 1
ATOM 783 O O . ALA A 1 98 ? -7.619 2.552 -4.504 1.00 95.25 98 ALA A O 1
ATOM 784 N N . VAL A 1 99 ? -7.292 3.550 -2.518 1.00 94.75 99 VAL A N 1
ATOM 785 C CA . VAL A 1 99 ? -6.327 4.540 -3.020 1.00 94.75 99 VAL A CA 1
ATOM 786 C C . VAL A 1 99 ? -5.025 3.847 -3.406 1.00 94.75 99 VAL A C 1
ATOM 788 O O . VAL A 1 99 ? -4.525 4.071 -4.507 1.00 94.75 99 VAL A O 1
ATOM 791 N N . GLU A 1 100 ? -4.512 2.951 -2.570 1.00 92.88 100 GLU A N 1
ATOM 792 C CA . GLU A 1 100 ? -3.307 2.181 -2.889 1.00 92.88 100 GLU A CA 1
ATOM 793 C C . GLU A 1 100 ? -3.499 1.277 -4.100 1.00 92.88 100 GLU A C 1
ATOM 795 O O . GLU A 1 100 ? -2.650 1.264 -4.991 1.00 92.88 100 GLU A O 1
ATOM 800 N N . LEU A 1 101 ? -4.653 0.612 -4.207 1.00 95.56 101 LEU A N 1
ATOM 801 C CA . LEU A 1 101 ? -5.025 -0.134 -5.403 1.00 95.56 101 LEU A CA 1
ATOM 802 C C . LEU A 1 101 ? -4.948 0.751 -6.650 1.00 95.56 101 LEU A C 1
ATOM 804 O O . LEU A 1 101 ? -4.406 0.322 -7.664 1.00 95.56 101 LEU A O 1
ATOM 808 N N . SER A 1 102 ? -5.449 1.988 -6.587 1.00 94.62 102 SER A N 1
ATOM 809 C CA . SER A 1 102 ? -5.372 2.905 -7.729 1.00 94.62 102 SER A CA 1
ATOM 810 C C . SER A 1 102 ? -3.923 3.191 -8.142 1.00 94.62 102 SER A C 1
ATOM 812 O O . SER A 1 102 ? -3.620 3.186 -9.333 1.00 94.62 102 SER A O 1
ATOM 814 N N . PHE A 1 103 ? -3.005 3.340 -7.183 1.00 91.94 103 PHE A N 1
ATOM 815 C CA . PHE A 1 103 ? -1.582 3.520 -7.468 1.00 91.94 103 PHE A CA 1
ATOM 816 C C . PHE A 1 103 ? -0.948 2.261 -8.056 1.00 91.94 103 PHE A C 1
ATOM 818 O O . PHE A 1 103 ? -0.216 2.373 -9.037 1.00 91.94 103 PHE A O 1
ATOM 825 N N . ILE A 1 104 ? -1.273 1.074 -7.538 1.00 91.50 104 ILE A N 1
ATOM 826 C CA . ILE A 1 104 ? -0.808 -0.208 -8.093 1.00 91.50 104 ILE A CA 1
ATOM 827 C C . ILE A 1 104 ? -1.288 -0.380 -9.537 1.00 91.50 104 ILE A C 1
ATOM 829 O O . ILE A 1 104 ? -0.508 -0.771 -10.400 1.00 91.50 104 ILE A O 1
ATOM 833 N N . LEU A 1 105 ? -2.555 -0.070 -9.820 1.00 92.50 105 LEU A N 1
ATOM 834 C CA . LEU A 1 105 ? -3.114 -0.161 -11.169 1.00 92.50 105 LEU A CA 1
ATOM 835 C C . LEU A 1 105 ? -2.440 0.824 -12.123 1.00 92.50 105 LEU A C 1
ATOM 837 O O . LEU A 1 105 ? -2.127 0.453 -13.249 1.00 92.50 105 LEU A O 1
ATOM 841 N N . ILE A 1 106 ? -2.170 2.054 -11.679 1.00 89.50 106 ILE A N 1
ATOM 842 C CA . ILE A 1 106 ? -1.418 3.022 -12.4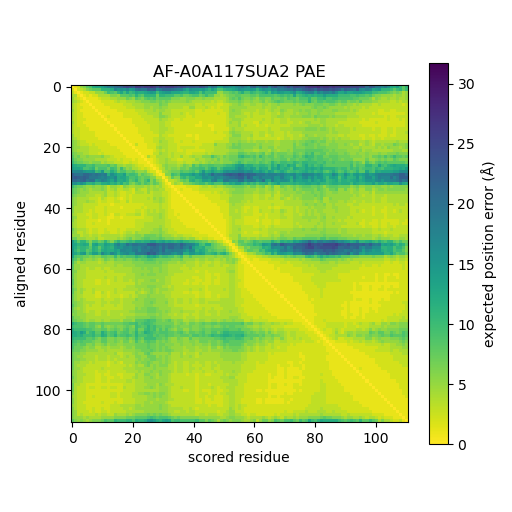83 1.00 89.50 106 ILE A CA 1
ATOM 843 C C . ILE A 1 106 ? -0.002 2.502 -12.744 1.00 89.50 106 ILE A C 1
ATOM 845 O O . ILE A 1 106 ? 0.434 2.510 -13.889 1.00 89.50 106 ILE A O 1
ATOM 849 N N . ILE A 1 107 ? 0.690 2.007 -11.715 1.00 86.81 107 ILE A N 1
ATOM 850 C CA . ILE A 1 107 ? 2.012 1.381 -11.840 1.00 86.81 107 ILE A CA 1
ATOM 851 C C . ILE A 1 107 ? 1.962 0.271 -12.897 1.00 86.81 107 ILE A C 1
ATOM 853 O O . ILE A 1 107 ? 2.738 0.339 -13.837 1.00 86.81 107 ILE A O 1
ATOM 857 N N . LEU A 1 108 ? 1.005 -0.662 -12.810 1.00 86.56 108 LEU A N 1
ATOM 858 C CA . LEU A 1 108 ? 0.803 -1.762 -13.764 1.00 86.56 108 LEU A CA 1
ATOM 859 C C . LEU A 1 108 ? 0.495 -1.305 -15.196 1.00 86.56 108 LEU A C 1
ATOM 861 O O . LEU A 1 108 ? 0.891 -1.981 -16.134 1.00 86.56 108 LEU A O 1
ATOM 865 N N . LEU A 1 109 ? -0.207 -0.186 -15.390 1.00 86.12 109 LEU A N 1
ATOM 866 C CA . LEU A 1 109 ? -0.455 0.362 -16.732 1.00 86.12 109 LEU A CA 1
ATOM 867 C C . LEU A 1 109 ? 0.827 0.878 -17.398 1.00 86.12 109 LEU A C 1
ATOM 869 O O . LEU A 1 109 ? 0.900 0.933 -18.624 1.00 86.12 109 LEU A O 1
ATOM 873 N N . TYR A 1 110 ? 1.809 1.278 -16.590 1.00 80.00 110 TYR A N 1
ATOM 874 C CA . TYR A 1 110 ? 3.121 1.747 -17.022 1.00 80.00 110 TYR A CA 1
ATOM 875 C C . TYR A 1 110 ? 4.231 0.711 -16.752 1.00 80.00 110 TYR A C 1
ATOM 877 O O . TYR A 1 110 ? 5.398 1.111 -16.751 1.00 80.00 110 TYR A O 1
ATOM 885 N N . LEU A 1 111 ? 3.887 -0.565 -16.495 1.00 76.00 111 LEU A N 1
ATOM 886 C CA . LEU A 1 111 ? 4.788 -1.713 -16.257 1.00 76.00 111 LEU A CA 1
ATOM 887 C C . LEU A 1 111 ? 4.460 -2.939 -17.115 1.00 76.00 111 LEU A C 1
ATOM 889 O O . LEU A 1 111 ? 5.319 -3.848 -17.135 1.00 76.00 111 LEU A O 1
#

Solvent-accessible surface area (backbone atoms only — not comparable to full-atom values): 5745 Å² total; per-residue (Å²): 125,78,56,58,64,42,50,52,51,33,50,49,49,22,51,53,20,48,50,48,20,54,37,8,72,73,59,76,35,88,53,45,63,66,46,22,54,50,22,46,51,48,19,52,50,31,49,48,57,65,73,53,67,73,85,45,78,59,58,62,50,50,52,53,50,36,52,49,28,50,54,47,15,49,38,24,59,73,42,78,54,52,94,78,45,56,69,70,58,30,35,52,49,13,50,50,29,47,53,52,29,52,52,47,52,53,39,56,76,68,76

Mean predicted aligned error: 5.02 Å